Protein AF-A0A4U8W811-F1 (afdb_monomer_lite)

Organism: NCBI:txid135487

pLDDT: mean 77.2, std 16.62, range [38.41, 94.94]

Sequence (76 aa):
MMLPDIRWWNELALEMLETSLSRRISTIEDVHNQLADIAKLPGWEGAAAEAARRRFADTSRRRPREPACEMIHPRS

Foldseek 3Di:
DDPVVVVVVVVVVVVVVVVVVVVVVVVVVVVLVVLVVVLVDPPCDDDVSVVSVVVSVVVVVPPDPDDDPPPPDDDD

Structure (mmCIF, N/CA/C/O backbone):
data_AF-A0A4U8W811-F1
#
_entry.id   AF-A0A4U8W811-F1
#
loop_
_atom_site.group_PDB
_atom_site.id
_atom_site.type_symbol
_atom_site.label_atom_id
_atom_site.label_alt_id
_atom_site.label_comp_id
_atom_site.label_asym_id
_atom_site.label_entity_id
_atom_site.label_seq_id
_atom_site.pdbx_PDB_ins_code
_atom_site.Cartn_x
_atom_site.Cartn_y
_atom_site.Cartn_z
_atom_site.occupancy
_atom_site.B_iso_or_equiv
_atom_site.auth_seq_id
_atom_site.auth_comp_id
_atom_site.auth_asym_id
_atom_site.auth_atom_id
_atom_site.pdbx_PDB_model_num
ATOM 1 N N . MET A 1 1 ? 23.466 -2.470 -39.840 1.00 53.28 1 MET A N 1
ATOM 2 C CA . MET A 1 1 ? 22.843 -2.665 -38.515 1.00 53.28 1 MET A CA 1
ATOM 3 C C . MET A 1 1 ? 23.598 -3.799 -37.839 1.00 53.28 1 MET A C 1
ATOM 5 O O . MET A 1 1 ? 23.590 -4.898 -38.378 1.00 53.28 1 MET A O 1
ATOM 9 N N . MET A 1 2 ? 24.375 -3.506 -36.795 1.00 54.84 2 MET A N 1
ATOM 10 C CA . MET A 1 2 ? 25.330 -4.446 -36.196 1.00 54.84 2 MET A CA 1
ATOM 11 C C . MET A 1 2 ? 24.689 -5.153 -34.988 1.00 54.84 2 MET A C 1
ATOM 13 O O . MET A 1 2 ? 24.105 -4.512 -34.122 1.00 54.84 2 MET A O 1
ATOM 17 N N . LEU A 1 3 ? 24.781 -6.485 -34.936 1.00 62.22 3 LEU A N 1
ATOM 18 C CA . LEU A 1 3 ? 24.238 -7.336 -33.860 1.00 62.22 3 LEU A CA 1
ATOM 19 C C . LEU A 1 3 ? 24.677 -6.952 -32.423 1.00 62.22 3 LEU A C 1
ATOM 21 O O . LEU A 1 3 ? 23.848 -7.083 -31.521 1.00 62.22 3 LEU A O 1
ATOM 25 N N . PRO A 1 4 ? 25.919 -6.482 -32.176 1.00 68.44 4 PRO A N 1
ATOM 26 C CA . PRO A 1 4 ? 26.340 -5.990 -30.861 1.00 68.44 4 PRO A CA 1
ATOM 27 C C . PRO A 1 4 ? 25.490 -4.831 -30.326 1.00 68.44 4 PRO A C 1
ATOM 29 O O . PRO A 1 4 ? 25.165 -4.819 -29.141 1.00 68.44 4 PRO A O 1
ATOM 32 N N . ASP A 1 5 ? 25.052 -3.918 -31.197 1.00 64.50 5 ASP A N 1
ATOM 33 C CA . ASP A 1 5 ? 24.246 -2.761 -30.795 1.00 64.50 5 ASP A CA 1
ATOM 34 C C . ASP A 1 5 ? 22.867 -3.205 -30.289 1.00 64.50 5 ASP A C 1
ATOM 36 O O . ASP A 1 5 ? 22.369 -2.696 -29.293 1.00 64.50 5 ASP A O 1
ATOM 40 N N . ILE A 1 6 ? 22.266 -4.221 -30.917 1.00 67.62 6 ILE A N 1
ATOM 41 C CA . ILE A 1 6 ? 20.952 -4.748 -30.510 1.00 67.62 6 ILE A CA 1
ATOM 42 C C . ILE A 1 6 ? 21.022 -5.401 -29.122 1.00 67.62 6 ILE A C 1
ATOM 44 O O . ILE A 1 6 ? 20.091 -5.252 -28.330 1.00 67.62 6 ILE A O 1
ATOM 48 N N . ARG A 1 7 ? 22.116 -6.110 -28.807 1.00 69.62 7 ARG A N 1
ATOM 49 C CA . ARG A 1 7 ? 22.292 -6.734 -27.484 1.00 69.62 7 ARG A CA 1
ATOM 50 C C . ARG A 1 7 ? 22.420 -5.689 -26.382 1.00 69.62 7 ARG A C 1
ATOM 52 O O . ARG A 1 7 ? 21.697 -5.781 -25.397 1.00 69.62 7 ARG A O 1
ATOM 59 N N . TRP A 1 8 ? 23.244 -4.664 -26.599 1.00 69.38 8 TRP A N 1
ATOM 60 C CA . TRP A 1 8 ? 23.436 -3.588 -25.625 1.00 69.38 8 TRP A CA 1
ATOM 61 C C . TRP A 1 8 ? 22.138 -2.810 -25.342 1.00 69.38 8 TRP A C 1
ATOM 63 O O . TRP A 1 8 ? 21.821 -2.531 -24.189 1.00 69.38 8 TRP A O 1
ATOM 73 N N . TRP A 1 9 ? 21.328 -2.523 -26.371 1.00 69.00 9 TRP A N 1
ATOM 74 C CA . TRP A 1 9 ? 20.040 -1.834 -26.191 1.00 69.00 9 TRP A CA 1
ATOM 75 C C . TRP A 1 9 ? 19.029 -2.690 -25.421 1.00 69.00 9 TRP A C 1
ATOM 77 O O . TRP A 1 9 ? 18.232 -2.156 -24.651 1.00 69.00 9 TRP A O 1
ATOM 87 N N . ASN A 1 10 ? 19.059 -4.010 -25.616 1.00 79.69 10 ASN A N 1
ATOM 88 C CA . ASN A 1 10 ? 18.174 -4.933 -24.914 1.00 79.69 10 ASN A CA 1
ATOM 89 C C . ASN A 1 10 ? 18.569 -5.097 -23.438 1.00 79.69 10 ASN A C 1
ATOM 91 O O . ASN A 1 10 ? 17.700 -5.089 -22.573 1.00 79.69 10 ASN A O 1
ATOM 95 N N . GLU A 1 11 ? 19.867 -5.196 -23.145 1.00 86.69 11 GLU A N 1
ATOM 96 C CA . GLU A 1 11 ? 20.385 -5.245 -21.770 1.00 86.69 11 GLU A CA 1
ATOM 97 C C . GLU A 1 11 ? 20.038 -3.960 -21.009 1.00 86.69 11 GLU A C 1
ATOM 99 O O . GLU A 1 11 ? 19.432 -4.026 -19.941 1.00 86.69 11 GLU A O 1
ATOM 104 N N . LEU A 1 12 ? 20.279 -2.792 -21.613 1.00 86.75 12 LEU A N 1
ATOM 105 C CA . LEU A 1 12 ? 19.919 -1.507 -21.013 1.00 86.75 12 LEU A CA 1
ATOM 106 C C . LEU A 1 12 ? 18.405 -1.384 -20.761 1.00 86.75 12 LEU A C 1
ATOM 108 O O . LEU A 1 12 ? 17.976 -0.894 -19.716 1.00 86.75 12 LEU A O 1
ATOM 112 N N . ALA A 1 13 ? 17.574 -1.843 -21.701 1.00 85.75 13 ALA A N 1
ATOM 113 C CA . ALA A 1 13 ? 16.124 -1.829 -21.533 1.00 85.75 13 ALA A CA 1
ATOM 114 C C . ALA A 1 13 ? 15.661 -2.742 -20.383 1.00 85.75 13 ALA A C 1
ATOM 116 O O . ALA A 1 13 ? 14.739 -2.379 -19.646 1.00 85.75 13 ALA A O 1
ATOM 117 N N . LEU A 1 14 ? 16.305 -3.900 -20.207 1.00 92.50 14 LEU A N 1
ATOM 118 C CA . LEU A 1 14 ? 16.024 -4.822 -19.108 1.00 92.50 14 LEU A CA 1
ATOM 119 C C . LEU A 1 14 ? 16.434 -4.229 -17.755 1.00 92.50 14 LEU A C 1
ATOM 121 O O . LEU A 1 14 ? 15.623 -4.259 -16.833 1.00 92.50 14 LEU A O 1
ATOM 125 N N . GLU A 1 15 ? 17.610 -3.608 -17.646 1.00 92.12 15 GLU A N 1
ATOM 126 C CA . GLU A 1 15 ? 18.062 -2.937 -16.414 1.00 92.12 15 GLU A CA 1
ATOM 127 C C . GLU A 1 15 ? 17.128 -1.785 -16.003 1.00 92.12 15 GLU A C 1
ATOM 129 O O . GLU A 1 15 ? 16.798 -1.597 -14.825 1.00 92.12 15 GLU A O 1
ATOM 134 N N . MET A 1 16 ? 16.644 -1.010 -16.980 1.00 92.38 16 MET A N 1
ATOM 135 C CA . MET A 1 16 ? 15.665 0.051 -16.732 1.00 92.38 16 MET A CA 1
ATOM 136 C C . MET A 1 16 ? 14.322 -0.509 -16.255 1.00 92.38 16 MET A C 1
ATOM 138 O O . MET A 1 16 ? 13.687 0.071 -15.364 1.00 92.38 16 MET A O 1
ATOM 142 N N . LEU A 1 17 ? 13.879 -1.627 -16.837 1.00 92.69 17 LEU A N 1
ATOM 143 C CA . LEU A 1 17 ? 12.655 -2.303 -16.424 1.00 92.69 17 LEU A CA 1
ATOM 144 C C . LEU A 1 17 ? 12.794 -2.866 -15.008 1.00 92.69 17 LEU A C 1
ATOM 146 O O . LEU A 1 17 ? 11.911 -2.627 -14.187 1.00 92.69 17 LEU A O 1
ATOM 150 N N . GLU A 1 18 ? 13.904 -3.536 -14.708 1.00 94.25 18 GLU A N 1
ATOM 151 C CA . GLU A 1 18 ? 14.232 -4.042 -13.376 1.00 94.25 18 GLU A CA 1
ATOM 152 C C . GLU A 1 18 ? 14.217 -2.908 -12.349 1.00 94.25 18 GLU A C 1
ATOM 154 O O . GLU A 1 18 ? 13.480 -2.968 -11.369 1.00 94.25 18 GLU A O 1
ATOM 159 N N . THR A 1 19 ? 14.920 -1.806 -12.621 1.00 94.94 19 THR A N 1
ATOM 160 C CA . THR A 1 19 ? 14.946 -0.632 -11.736 1.00 94.94 19 THR A CA 1
ATOM 161 C C . THR A 1 19 ? 13.541 -0.075 -11.482 1.00 94.94 19 THR A C 1
ATOM 163 O O . THR A 1 19 ? 13.186 0.275 -10.352 1.00 94.94 19 THR A O 1
ATOM 166 N N . SER A 1 20 ? 12.720 0.020 -12.531 1.00 94.06 20 SER A N 1
ATOM 167 C CA . SER A 1 20 ? 11.345 0.522 -12.441 1.00 94.06 20 SER A CA 1
ATOM 168 C C . SER A 1 20 ? 10.444 -0.417 -11.635 1.00 94.06 20 SER A C 1
ATOM 170 O O . SER A 1 20 ? 9.675 0.039 -10.784 1.00 94.06 20 SER A O 1
ATOM 172 N N . LEU A 1 21 ? 10.557 -1.729 -11.858 1.00 94.38 21 LEU A N 1
ATOM 173 C CA . LEU A 1 21 ? 9.796 -2.746 -11.137 1.00 94.38 21 LEU A CA 1
ATOM 174 C C . LEU A 1 21 ? 10.209 -2.817 -9.666 1.00 94.38 21 LEU A C 1
ATOM 176 O O . LEU A 1 21 ? 9.330 -2.787 -8.809 1.00 94.38 21 LEU A O 1
ATOM 180 N N . SER A 1 22 ? 11.505 -2.784 -9.359 1.00 91.69 22 SER A N 1
ATOM 181 C CA . SER A 1 22 ? 12.021 -2.768 -7.986 1.00 91.69 22 SER A CA 1
ATOM 182 C C . SER A 1 22 ? 11.512 -1.563 -7.194 1.00 91.69 22 SER A C 1
ATOM 184 O O . SER A 1 22 ? 11.035 -1.711 -6.068 1.00 91.69 22 SER A O 1
ATOM 186 N N . ARG A 1 23 ? 11.492 -0.363 -7.796 1.00 94.56 23 ARG A N 1
ATOM 187 C CA . ARG A 1 23 ? 10.888 0.822 -7.153 1.00 94.56 23 ARG A CA 1
ATOM 188 C C . ARG A 1 23 ? 9.392 0.652 -6.904 1.00 94.56 23 ARG A C 1
ATOM 190 O O . ARG A 1 23 ? 8.895 1.047 -5.848 1.00 94.56 23 ARG A O 1
ATOM 197 N N . ARG A 1 24 ? 8.663 0.080 -7.867 1.00 94.50 24 ARG A N 1
ATOM 198 C CA . ARG A 1 24 ? 7.220 -0.172 -7.726 1.00 94.50 24 ARG A CA 1
ATOM 199 C C . ARG A 1 24 ? 6.940 -1.184 -6.622 1.00 94.50 24 ARG A C 1
ATOM 201 O O . ARG A 1 24 ? 6.029 -0.946 -5.838 1.00 94.50 24 ARG A O 1
ATOM 208 N N . ILE A 1 25 ? 7.725 -2.257 -6.533 1.00 93.38 25 ILE A N 1
ATOM 209 C CA . ILE A 1 25 ? 7.633 -3.255 -5.460 1.00 93.38 25 ILE A CA 1
ATOM 210 C C . ILE A 1 25 ? 7.863 -2.586 -4.106 1.00 93.38 25 ILE A C 1
ATOM 212 O O . ILE A 1 25 ? 6.989 -2.674 -3.250 1.00 93.38 25 ILE A O 1
ATOM 216 N N . SER A 1 26 ? 8.947 -1.822 -3.953 1.00 92.25 26 SER A N 1
ATOM 217 C CA . SER A 1 26 ? 9.249 -1.112 -2.703 1.00 92.25 26 SER A CA 1
ATOM 218 C C . SER A 1 26 ? 8.132 -0.142 -2.290 1.00 92.25 26 SER A C 1
ATOM 220 O O . SER A 1 26 ? 7.714 -0.125 -1.135 1.00 92.25 26 SER A O 1
ATOM 222 N N . THR A 1 27 ? 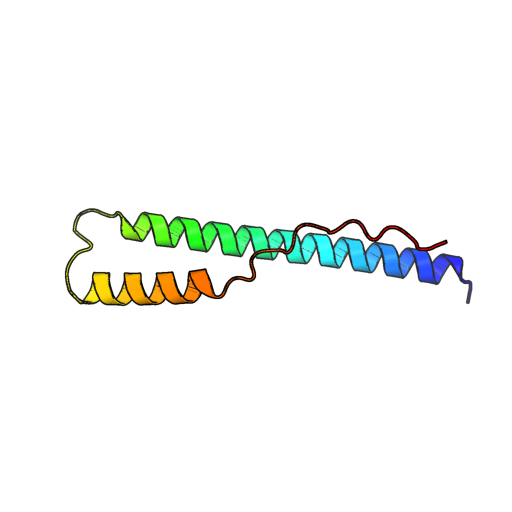7.565 0.606 -3.242 1.00 93.12 27 THR A N 1
ATOM 223 C CA . THR A 1 27 ? 6.416 1.498 -2.980 1.00 93.12 27 THR A CA 1
ATOM 224 C C . THR A 1 27 ? 5.194 0.709 -2.502 1.00 93.12 27 THR A C 1
ATOM 226 O O . THR A 1 27 ? 4.483 1.101 -1.580 1.00 93.12 27 THR A O 1
ATOM 229 N N . ILE A 1 28 ? 4.932 -0.425 -3.146 1.00 91.19 28 ILE A N 1
ATOM 230 C CA . ILE A 1 28 ? 3.824 -1.318 -2.824 1.00 91.19 28 ILE A CA 1
ATOM 231 C C . ILE A 1 28 ? 4.032 -1.924 -1.419 1.00 91.19 28 ILE A C 1
ATOM 233 O O . ILE A 1 28 ? 3.086 -1.987 -0.632 1.00 91.19 28 ILE A O 1
ATOM 237 N N . GLU A 1 29 ? 5.241 -2.340 -1.053 1.00 89.94 29 GLU A N 1
ATOM 238 C CA . GLU A 1 29 ? 5.601 -2.795 0.300 1.00 89.94 29 GLU A CA 1
ATOM 239 C C . GLU A 1 29 ? 5.408 -1.716 1.368 1.00 89.94 29 GLU A C 1
ATOM 241 O O . GLU A 1 29 ? 4.769 -1.993 2.382 1.00 89.94 29 GLU A O 1
ATOM 246 N N . ASP A 1 30 ? 5.853 -0.485 1.119 1.00 92.38 30 ASP A N 1
ATOM 247 C CA . ASP A 1 30 ? 5.677 0.634 2.051 1.00 92.38 30 ASP A CA 1
ATOM 248 C C . ASP A 1 30 ? 4.193 0.895 2.360 1.00 92.38 30 ASP A C 1
ATOM 250 O O . ASP A 1 30 ? 3.777 0.903 3.520 1.00 92.38 30 ASP A O 1
ATOM 254 N N . VAL A 1 31 ? 3.347 0.966 1.326 1.00 91.38 31 VAL A N 1
ATOM 255 C CA . VAL A 1 31 ? 1.892 1.126 1.506 1.00 91.38 31 VAL A CA 1
ATOM 256 C C . VAL A 1 31 ? 1.286 -0.036 2.304 1.00 91.38 31 VAL A C 1
ATOM 258 O O . VAL A 1 31 ? 0.378 0.172 3.108 1.00 91.38 31 VAL A O 1
ATOM 261 N N . HIS A 1 32 ? 1.771 -1.268 2.118 1.00 88.50 32 HIS A N 1
ATOM 262 C CA . HIS A 1 32 ? 1.292 -2.408 2.907 1.00 88.50 32 HIS A CA 1
ATOM 263 C C . HIS A 1 32 ? 1.627 -2.258 4.391 1.00 88.50 32 HIS A C 1
ATOM 265 O O . HIS A 1 32 ? 0.758 -2.482 5.234 1.00 88.50 32 HIS A O 1
ATOM 271 N N . ASN A 1 33 ? 2.857 -1.846 4.699 1.00 89.38 33 ASN A N 1
ATOM 272 C CA . ASN A 1 33 ? 3.310 -1.643 6.071 1.00 89.38 33 ASN A CA 1
ATOM 273 C C . ASN A 1 33 ? 2.514 -0.528 6.756 1.00 89.38 33 ASN A C 1
ATOM 275 O O . ASN A 1 33 ? 2.001 -0.726 7.855 1.00 89.38 33 ASN A O 1
ATOM 279 N N . GLN A 1 34 ? 2.291 0.592 6.065 1.00 90.12 34 GLN A N 1
ATOM 280 C CA . GLN A 1 34 ? 1.474 1.693 6.581 1.00 90.12 34 GLN A CA 1
ATOM 281 C C . GLN A 1 34 ? 0.036 1.255 6.890 1.00 90.12 34 GLN A C 1
ATOM 283 O O . GLN A 1 34 ? -0.504 1.594 7.942 1.00 90.12 34 GLN A O 1
ATOM 288 N N . LEU A 1 35 ? -0.589 0.458 6.016 1.00 88.25 35 LEU A N 1
ATOM 289 C CA . LEU A 1 35 ? -1.925 -0.092 6.274 1.00 88.25 35 LEU A CA 1
ATOM 290 C C . LEU A 1 35 ? -1.937 -1.049 7.474 1.00 88.25 35 LEU A C 1
ATOM 292 O O . LEU A 1 35 ? -2.896 -1.048 8.250 1.00 88.25 35 LEU A O 1
ATOM 296 N N . ALA A 1 36 ? -0.883 -1.849 7.645 1.00 86.25 36 ALA A N 1
ATOM 297 C CA . ALA A 1 36 ? -0.732 -2.728 8.800 1.00 86.25 36 ALA A CA 1
ATOM 298 C C . ALA A 1 36 ? -0.544 -1.943 10.109 1.00 86.25 36 ALA A C 1
ATOM 300 O O . ALA A 1 36 ? -0.989 -2.403 11.1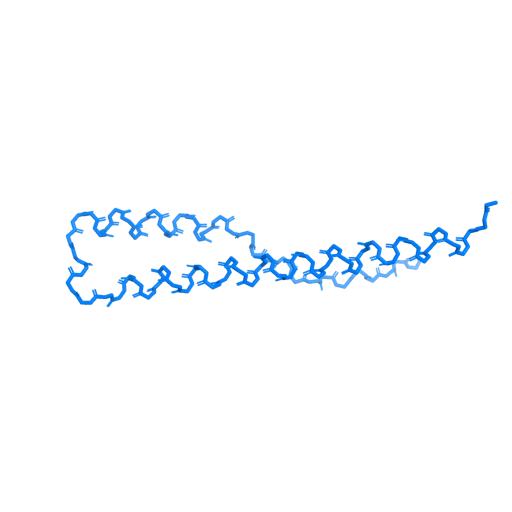60 1.00 86.25 36 ALA A O 1
ATOM 301 N N . ASP A 1 37 ? 0.070 -0.762 10.059 1.00 89.25 37 ASP A N 1
ATOM 302 C CA . ASP A 1 37 ? 0.270 0.093 11.229 1.00 89.25 37 ASP A CA 1
ATOM 303 C C . ASP A 1 37 ? -0.973 0.904 11.586 1.00 89.25 37 ASP A C 1
ATOM 305 O O . ASP A 1 37 ? -1.354 0.934 12.758 1.00 89.25 37 ASP A O 1
ATOM 309 N N . ILE A 1 38 ? -1.692 1.439 10.589 1.00 86.38 38 ILE A N 1
ATOM 310 C CA . ILE A 1 38 ? -3.046 1.986 10.787 1.00 86.38 38 ILE A CA 1
ATOM 311 C C . ILE A 1 38 ? -3.923 0.937 11.475 1.00 86.38 38 ILE A C 1
ATOM 313 O O . ILE A 1 38 ? -4.710 1.268 12.363 1.00 86.38 38 ILE A O 1
ATOM 317 N N . ALA A 1 39 ? -3.718 -0.344 11.138 1.00 81.69 39 ALA A N 1
ATOM 318 C CA . ALA A 1 39 ? -4.462 -1.434 11.737 1.00 81.69 39 ALA A CA 1
ATOM 319 C C . ALA A 1 39 ? -4.291 -1.658 13.233 1.00 81.69 39 ALA A C 1
ATOM 321 O O . ALA A 1 39 ? -5.148 -2.302 13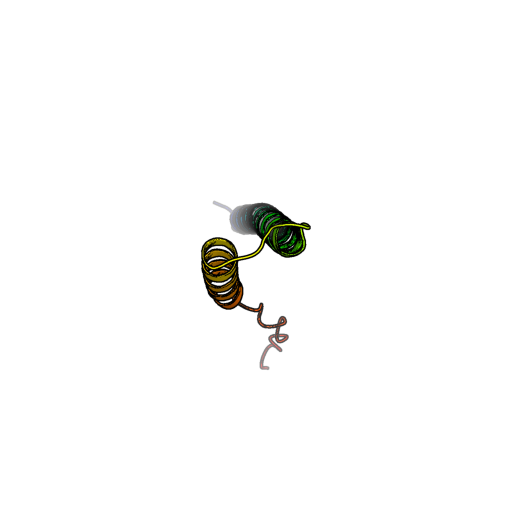.843 1.00 81.69 39 ALA A O 1
ATOM 322 N N . LYS A 1 40 ? -3.243 -1.082 13.816 1.00 86.69 40 LYS A N 1
ATOM 323 C CA . LYS A 1 40 ? -2.901 -1.198 15.232 1.00 86.69 40 LYS A CA 1
ATOM 324 C C . LYS A 1 40 ? -3.193 0.087 16.013 1.00 86.69 40 LYS A C 1
ATOM 326 O O . LYS A 1 40 ? -2.907 0.130 17.207 1.00 86.69 40 LYS A O 1
ATOM 331 N N . LEU A 1 41 ? -3.712 1.137 15.367 1.00 88.12 41 LEU A N 1
ATOM 332 C CA . LEU A 1 41 ? -3.937 2.418 16.032 1.00 88.12 41 LEU A CA 1
ATOM 333 C C . LEU A 1 41 ? -4.987 2.294 17.152 1.00 88.12 41 LEU A C 1
ATOM 335 O O . LEU A 1 41 ? -6.059 1.719 16.931 1.00 88.12 41 LEU A O 1
ATOM 339 N N . PRO A 1 42 ? -4.715 2.857 18.344 1.00 86.44 42 PRO A N 1
ATOM 340 C CA . PRO A 1 42 ? -5.661 2.834 19.452 1.00 86.44 42 PRO A CA 1
ATOM 341 C C . PRO A 1 42 ? -6.934 3.605 19.082 1.00 86.44 42 PRO A C 1
ATOM 343 O O . PRO A 1 42 ? -6.874 4.700 18.526 1.00 86.44 42 PRO A O 1
ATOM 346 N N . GLY A 1 43 ? -8.094 3.020 19.384 1.00 85.06 43 GLY A N 1
ATOM 347 C CA . GLY A 1 43 ? -9.399 3.576 19.015 1.00 85.06 43 GLY A CA 1
ATOM 348 C C . GLY A 1 43 ? -9.872 3.217 17.601 1.00 85.06 43 GLY A C 1
ATOM 349 O O . GLY A 1 43 ? -10.987 3.585 17.231 1.00 85.06 43 GLY A O 1
ATOM 350 N N . TRP A 1 44 ? -9.089 2.467 16.813 1.00 86.06 44 TRP A N 1
ATOM 351 C CA . TRP A 1 44 ? -9.519 1.965 15.503 1.00 86.06 44 TRP A CA 1
ATOM 352 C C . TRP A 1 44 ? -10.290 0.637 15.604 1.00 86.06 44 TRP A C 1
ATOM 354 O O . TRP A 1 44 ? -9.844 -0.446 15.199 1.00 86.06 44 TRP A O 1
ATOM 364 N N . GLU A 1 45 ? -11.492 0.735 16.167 1.00 87.19 45 GLU A N 1
ATOM 365 C CA . GLU A 1 45 ? -12.360 -0.393 16.509 1.00 87.19 45 GLU A CA 1
ATOM 366 C C . GLU A 1 45 ? -13.752 -0.282 15.858 1.00 87.19 45 GLU A C 1
ATOM 368 O O . GLU A 1 45 ? -14.078 0.685 15.168 1.00 87.19 45 GLU A O 1
ATOM 373 N N . GLY A 1 46 ? -14.580 -1.314 16.038 1.00 89.12 46 GLY A N 1
ATOM 374 C CA . GLY A 1 46 ? -15.942 -1.368 15.507 1.00 89.12 46 GLY A CA 1
ATOM 375 C C . GLY A 1 46 ? -16.060 -1.895 14.071 1.00 89.12 46 GLY A C 1
ATOM 376 O O . GLY A 1 46 ? -15.081 -2.253 13.410 1.00 89.12 46 GLY A O 1
ATOM 377 N N . ALA A 1 47 ? -17.302 -1.949 13.582 1.00 87.81 47 ALA A N 1
ATOM 378 C CA . ALA A 1 47 ? -17.656 -2.638 12.338 1.00 87.81 47 ALA A CA 1
ATOM 379 C C . ALA A 1 47 ? -16.963 -2.060 11.090 1.00 87.81 47 ALA A C 1
ATOM 381 O O . ALA A 1 47 ? -16.592 -2.811 10.186 1.00 87.81 47 ALA A O 1
ATOM 382 N N . ALA A 1 48 ? -16.750 -0.741 11.044 1.00 86.12 48 ALA A N 1
ATOM 383 C CA . ALA A 1 48 ? -16.056 -0.082 9.937 1.00 86.12 48 ALA A CA 1
ATOM 384 C C . ALA A 1 48 ? -14.561 -0.443 9.899 1.00 86.12 48 ALA A C 1
ATOM 386 O O . ALA A 1 48 ? -14.035 -0.772 8.835 1.00 86.12 48 ALA A O 1
ATOM 387 N N . ALA A 1 49 ? -13.892 -0.456 11.057 1.00 87.44 49 ALA A N 1
ATOM 388 C CA . ALA A 1 49 ? -12.492 -0.865 11.160 1.00 87.44 49 ALA A CA 1
ATOM 389 C C . ALA A 1 49 ? -12.319 -2.349 10.798 1.00 87.44 49 ALA A C 1
ATOM 391 O O . ALA A 1 49 ? -11.392 -2.728 10.084 1.00 87.44 49 ALA A O 1
ATOM 392 N N . GLU A 1 50 ? -13.254 -3.203 11.213 1.00 88.06 50 GLU A N 1
ATOM 393 C CA . GLU A 1 50 ? -13.243 -4.622 10.861 1.00 88.06 50 GLU A CA 1
ATOM 394 C C . GLU A 1 50 ? -13.515 -4.878 9.369 1.00 88.06 50 GLU A C 1
ATOM 396 O O . GLU A 1 50 ? -12.884 -5.745 8.757 1.00 88.06 50 GLU A O 1
ATOM 401 N N . ALA A 1 51 ? -14.417 -4.111 8.750 1.00 87.44 51 ALA A N 1
ATOM 402 C CA . ALA A 1 51 ? -14.631 -4.148 7.304 1.00 87.44 51 ALA A CA 1
ATOM 403 C C . ALA A 1 51 ? -13.372 -3.711 6.533 1.00 87.44 51 ALA A C 1
ATOM 405 O O . ALA A 1 51 ? -12.978 -4.380 5.574 1.00 87.44 51 ALA A O 1
ATOM 406 N N . ALA A 1 52 ? -12.697 -2.649 6.984 1.00 86.38 52 ALA A N 1
ATOM 407 C CA . ALA A 1 52 ? -11.440 -2.188 6.399 1.00 86.38 52 ALA A CA 1
ATOM 408 C C . ALA A 1 52 ? -10.327 -3.246 6.517 1.00 86.38 52 ALA A C 1
ATOM 410 O O . ALA A 1 52 ? -9.697 -3.579 5.514 1.00 86.38 52 ALA A O 1
ATOM 411 N N . ARG A 1 53 ? -10.144 -3.863 7.695 1.00 85.25 53 ARG A N 1
ATOM 412 C CA . ARG A 1 53 ? -9.169 -4.954 7.905 1.00 85.25 53 ARG A CA 1
ATOM 413 C C . ARG A 1 53 ? -9.411 -6.141 6.975 1.00 85.25 53 ARG A C 1
ATOM 415 O O . ARG A 1 53 ? -8.471 -6.628 6.348 1.00 85.25 53 ARG A O 1
ATOM 422 N N . ARG A 1 54 ? -10.669 -6.573 6.830 1.00 85.88 54 ARG A N 1
ATOM 423 C CA . ARG A 1 54 ? -11.037 -7.640 5.884 1.00 85.88 54 ARG A CA 1
ATOM 424 C C . ARG A 1 54 ? -10.687 -7.264 4.447 1.00 85.88 54 ARG A C 1
ATOM 426 O O . ARG A 1 54 ? -10.143 -8.090 3.717 1.00 85.88 54 ARG A O 1
ATOM 433 N N . ARG A 1 55 ? -10.939 -6.012 4.053 1.00 85.06 55 ARG A N 1
ATOM 434 C CA . ARG A 1 55 ? -10.609 -5.525 2.711 1.00 85.06 55 ARG A CA 1
ATOM 435 C C . ARG A 1 55 ? -9.100 -5.484 2.461 1.00 85.06 55 ARG A C 1
ATOM 437 O O . ARG A 1 55 ? -8.663 -5.912 1.396 1.00 85.06 55 ARG A O 1
ATOM 444 N N . PHE A 1 56 ? -8.312 -5.036 3.439 1.00 82.44 56 PHE A N 1
ATOM 445 C CA . PHE A 1 56 ? -6.850 -5.001 3.341 1.00 82.44 56 PHE A CA 1
ATOM 446 C C . PHE A 1 56 ? -6.226 -6.401 3.302 1.00 82.44 56 PHE A C 1
ATOM 448 O O . PHE A 1 56 ? -5.295 -6.643 2.525 1.00 82.44 56 PHE A O 1
ATOM 455 N N . ALA A 1 57 ? -6.762 -7.350 4.075 1.00 79.50 57 ALA A N 1
ATOM 456 C CA . ALA A 1 57 ? -6.320 -8.743 4.053 1.00 79.50 57 ALA A CA 1
ATOM 457 C C . ALA A 1 57 ? -6.519 -9.391 2.669 1.00 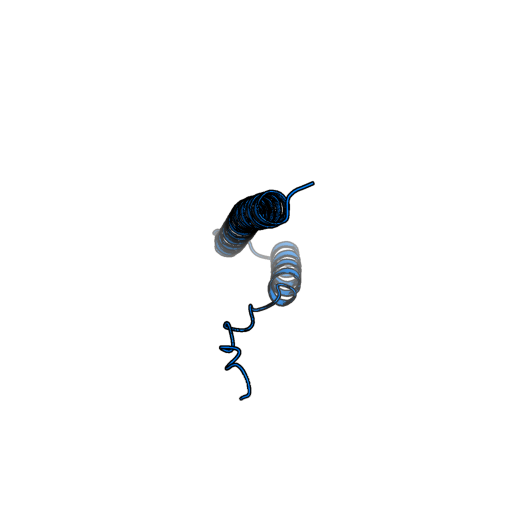79.50 57 ALA A C 1
ATOM 459 O O . ALA A 1 57 ? -5.610 -10.048 2.158 1.00 79.50 57 ALA A O 1
ATOM 460 N N . ASP A 1 58 ? -7.662 -9.143 2.022 1.00 80.44 58 ASP A N 1
ATOM 461 C CA . ASP A 1 58 ? -7.966 -9.643 0.674 1.00 80.44 58 ASP A CA 1
ATOM 462 C C . ASP A 1 58 ? -6.997 -9.078 -0.384 1.00 80.44 58 ASP A C 1
ATOM 464 O O . ASP A 1 58 ? -6.386 -9.817 -1.160 1.00 80.44 58 ASP A O 1
ATOM 468 N N . THR A 1 59 ? -6.739 -7.765 -0.346 1.00 70.06 59 THR A N 1
AT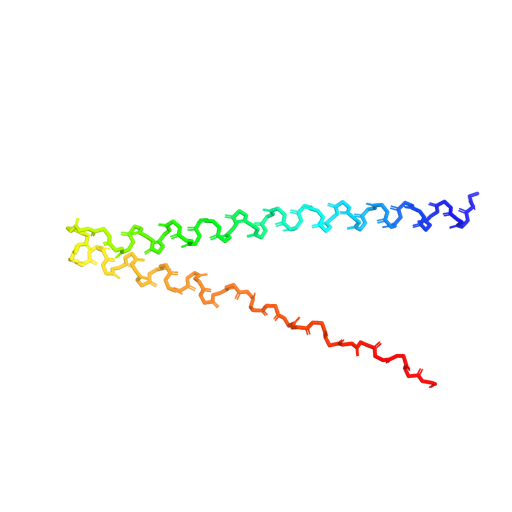OM 469 C CA . THR A 1 59 ? -5.762 -7.131 -1.248 1.00 70.06 59 THR A CA 1
ATOM 470 C C . THR A 1 59 ? -4.329 -7.619 -1.029 1.00 70.06 59 THR A C 1
ATOM 472 O O . THR A 1 59 ? -3.554 -7.687 -1.981 1.00 70.06 59 THR A O 1
ATOM 475 N N . SER A 1 60 ? -3.976 -8.001 0.201 1.00 64.94 60 SER A N 1
ATOM 476 C CA . SER A 1 60 ? -2.641 -8.509 0.539 1.00 64.94 60 SER A CA 1
ATOM 477 C C . SER A 1 60 ? -2.433 -9.938 0.034 1.00 64.94 60 SER A C 1
ATOM 479 O O . SER A 1 60 ? -1.365 -10.265 -0.475 1.00 64.94 60 SER A O 1
ATOM 481 N N . ARG A 1 61 ? -3.477 -10.777 0.088 1.00 61.41 61 ARG A N 1
ATOM 482 C CA . ARG A 1 61 ? -3.447 -12.157 -0.424 1.00 61.41 61 ARG A CA 1
ATOM 483 C C . ARG A 1 61 ? -3.263 -12.230 -1.940 1.00 61.41 61 ARG A C 1
ATOM 485 O O . ARG A 1 61 ? -2.739 -13.219 -2.442 1.00 61.41 61 ARG A O 1
ATOM 492 N N . ARG A 1 62 ? -3.698 -11.196 -2.665 1.00 61.25 62 ARG A N 1
ATOM 493 C CA . ARG A 1 62 ? -3.609 -11.122 -4.129 1.00 61.25 62 ARG A CA 1
ATOM 494 C C . ARG A 1 62 ? -2.234 -10.675 -4.641 1.00 61.25 62 ARG A C 1
ATOM 496 O O . ARG A 1 62 ? -2.025 -10.693 -5.853 1.00 61.25 62 ARG A O 1
ATOM 503 N N . ARG A 1 63 ? -1.285 -10.293 -3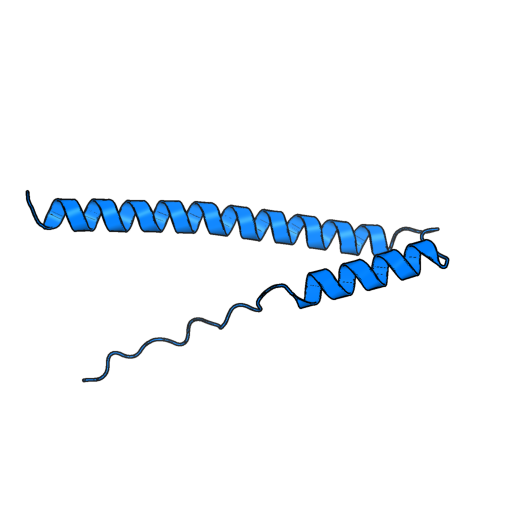.774 1.00 57.16 63 ARG A N 1
ATOM 504 C CA . ARG A 1 63 ? 0.096 -10.095 -4.234 1.00 57.16 63 ARG A CA 1
ATOM 505 C C . ARG A 1 63 ? 0.679 -11.445 -4.642 1.00 57.16 63 ARG A C 1
ATOM 507 O O . ARG A 1 63 ? 0.620 -12.377 -3.838 1.00 57.16 63 ARG A O 1
ATOM 514 N N . PRO A 1 64 ? 1.230 -11.574 -5.857 1.00 48.56 64 PRO A N 1
ATOM 515 C CA . PRO A 1 64 ? 1.966 -12.772 -6.211 1.00 48.56 64 PRO A CA 1
ATOM 516 C C . PRO A 1 64 ? 3.119 -12.919 -5.214 1.00 48.56 64 PRO A C 1
ATOM 518 O O . PRO A 1 64 ? 3.962 -12.033 -5.099 1.00 48.56 64 PRO A O 1
ATOM 521 N N . ARG A 1 65 ? 3.124 -14.020 -4.454 1.00 49.69 65 ARG A N 1
ATOM 522 C CA . ARG A 1 65 ? 4.351 -14.495 -3.817 1.00 49.69 65 ARG A CA 1
ATOM 523 C C . ARG A 1 65 ? 5.302 -14.824 -4.959 1.00 49.69 65 ARG A C 1
ATOM 525 O O . ARG A 1 65 ? 4.958 -15.639 -5.811 1.00 49.69 65 ARG A O 1
ATOM 532 N N . GLU A 1 66 ? 6.426 -14.128 -5.005 1.00 52.91 66 GLU A N 1
ATOM 533 C CA . GLU A 1 66 ? 7.511 -14.382 -5.943 1.00 52.91 66 GLU A CA 1
ATOM 534 C C . GLU A 1 66 ? 7.850 -15.886 -5.929 1.00 52.91 66 GLU A C 1
ATOM 536 O O . GLU A 1 66 ? 8.090 -16.437 -4.848 1.00 52.91 66 GLU A O 1
ATOM 541 N N . PRO A 1 67 ? 7.818 -16.603 -7.068 1.00 45.44 67 PRO A N 1
ATOM 542 C CA . PRO A 1 67 ? 8.504 -17.879 -7.132 1.00 45.44 67 PRO A CA 1
ATOM 543 C C . PRO A 1 67 ? 9.994 -17.565 -7.006 1.00 45.44 67 PRO A C 1
ATOM 545 O O . PRO A 1 67 ? 10.540 -16.831 -7.828 1.00 45.44 67 PRO A O 1
ATOM 548 N N . ALA A 1 68 ? 10.636 -18.091 -5.959 1.00 45.16 68 ALA A N 1
ATOM 549 C CA . ALA A 1 68 ? 12.088 -18.094 -5.859 1.00 45.16 68 ALA A CA 1
ATOM 550 C C . ALA A 1 68 ? 12.653 -18.547 -7.209 1.00 45.16 68 ALA A C 1
ATOM 552 O O . ALA A 1 68 ? 12.178 -19.552 -7.736 1.00 45.16 68 ALA A O 1
ATOM 553 N N . CYS A 1 69 ? 13.604 -17.787 -7.761 1.00 38.41 69 CYS A N 1
ATOM 554 C CA . CYS A 1 69 ? 14.363 -18.130 -8.959 1.00 38.41 69 CYS A CA 1
ATOM 555 C C . CYS A 1 69 ? 14.795 -19.601 -8.909 1.00 38.41 69 CYS A C 1
ATOM 557 O O . CYS A 1 69 ? 15.828 -19.944 -8.333 1.00 38.41 69 CYS A O 1
ATOM 559 N N . GLU A 1 70 ? 13.989 -20.480 -9.499 1.00 43.59 70 GLU A N 1
ATOM 560 C CA . GLU A 1 70 ? 14.350 -21.863 -9.732 1.00 43.59 70 GLU A CA 1
ATOM 561 C C . GLU A 1 70 ? 15.398 -21.804 -10.836 1.00 43.59 70 GLU A C 1
ATOM 563 O O . GLU A 1 70 ? 15.103 -21.466 -11.983 1.00 43.59 70 GLU A O 1
ATOM 568 N N . MET A 1 71 ? 16.657 -21.991 -10.433 1.00 45.81 71 MET A N 1
ATOM 569 C CA . MET A 1 71 ? 17.816 -22.021 -11.313 1.00 45.81 71 MET A CA 1
ATOM 570 C C . MET A 1 71 ? 17.506 -22.899 -12.523 1.00 45.81 71 MET A C 1
ATOM 572 O O . MET A 1 71 ? 17.443 -24.126 -12.426 1.00 45.81 71 MET A O 1
ATOM 576 N N . ILE A 1 72 ? 17.331 -22.259 -13.676 1.00 48.44 72 ILE A N 1
ATOM 577 C CA . ILE A 1 72 ? 17.237 -22.934 -14.960 1.00 48.44 72 ILE A CA 1
ATOM 578 C C . ILE A 1 72 ? 18.622 -23.530 -15.226 1.00 48.44 72 ILE A C 1
ATOM 580 O O . ILE A 1 72 ? 19.517 -22.863 -15.742 1.00 48.44 72 ILE A O 1
ATOM 584 N N . HIS A 1 73 ? 18.823 -24.786 -14.831 1.00 55.75 73 HIS A N 1
ATOM 585 C CA . HIS A 1 73 ? 19.959 -25.560 -15.305 1.00 55.75 73 HIS A CA 1
ATOM 586 C C . HIS A 1 73 ? 19.811 -25.746 -16.823 1.00 55.75 73 HIS A C 1
ATOM 588 O O . HIS A 1 73 ? 18.778 -26.259 -17.268 1.00 55.75 73 HIS A O 1
ATOM 594 N N . PRO A 1 74 ? 20.812 -25.359 -17.635 1.00 51.19 74 PRO A N 1
ATOM 595 C CA . PRO A 1 74 ? 20.782 -25.648 -19.058 1.00 51.19 74 PRO A CA 1
ATOM 596 C C . PRO A 1 74 ? 20.866 -27.165 -19.234 1.00 51.19 74 PRO A C 1
ATOM 598 O O . PRO A 1 74 ? 21.830 -27.801 -18.805 1.00 51.19 74 PRO A O 1
ATOM 601 N N . ARG A 1 75 ? 19.826 -27.757 -19.829 1.00 49.91 75 ARG A N 1
ATOM 602 C CA . ARG A 1 75 ? 19.886 -29.147 -20.282 1.00 49.91 75 ARG A CA 1
ATOM 603 C C . ARG A 1 75 ? 20.948 -29.253 -21.375 1.00 49.91 75 ARG A C 1
ATOM 605 O O . ARG A 1 75 ? 20.927 -28.470 -22.323 1.00 49.91 75 ARG A O 1
ATOM 612 N N . SER A 1 76 ? 21.872 -30.186 -21.149 1.00 57.34 76 SER A N 1
ATOM 613 C CA . SER A 1 76 ? 22.903 -30.656 -22.079 1.00 57.34 76 SER A CA 1
ATOM 614 C C . SER A 1 76 ? 22.326 -31.137 -23.404 1.00 57.34 76 SER A C 1
ATOM 616 O O . SER A 1 76 ? 21.172 -31.628 -23.395 1.00 57.34 76 SER A O 1
#

Secondary structure (DSSP, 8-state):
--HHHHHHHHHHHHHHHHHHHHHHHHHHHHHHHHHHHHTT-TT--HHHHHHHHHHHHHHHHTSPPPP-----PPP-

Radius of gyration: 20.67 Å; chains: 1; bounding box: 44×34×58 Å